Protein AF-A0A0U4Z4Y1-F1 (afdb_monomer_lite)

Structure (mmCIF, N/CA/C/O backbone):
data_AF-A0A0U4Z4Y1-F1
#
_entry.id   AF-A0A0U4Z4Y1-F1
#
loop_
_atom_site.group_PDB
_atom_site.id
_atom_site.type_symbol
_atom_site.label_atom_id
_atom_site.label_alt_id
_atom_site.label_comp_id
_atom_site.label_asym_id
_atom_site.label_entity_id
_atom_site.label_seq_id
_atom_site.pdbx_PDB_ins_code
_atom_site.Cartn_x
_atom_site.Cartn_y
_atom_site.Cartn_z
_atom_site.occupancy
_atom_site.B_iso_or_equiv
_atom_site.auth_seq_id
_atom_site.auth_comp_id
_atom_site.auth_asym_id
_atom_site.auth_atom_id
_atom_site.pdbx_PDB_model_num
ATOM 1 N N . MET A 1 1 ? 11.470 3.583 8.907 1.00 67.00 1 MET A N 1
ATOM 2 C CA . MET A 1 1 ? 12.417 2.975 7.938 1.00 67.00 1 MET A CA 1
ATOM 3 C C . MET A 1 1 ? 12.143 3.386 6.483 1.00 67.00 1 MET A C 1
ATOM 5 O O . MET A 1 1 ? 12.261 2.577 5.575 1.00 67.00 1 MET A O 1
ATOM 9 N N . HIS A 1 2 ? 11.847 4.667 6.233 1.00 86.62 2 HIS A N 1
ATOM 10 C CA . HIS A 1 2 ? 11.497 5.153 4.890 1.00 86.62 2 HIS A CA 1
ATOM 11 C C . HIS A 1 2 ? 12.720 5.442 4.003 1.00 86.62 2 HIS A C 1
ATOM 13 O O . HIS A 1 2 ? 12.710 5.101 2.823 1.00 86.62 2 HIS A O 1
ATOM 19 N N . CYS A 1 3 ? 13.792 6.021 4.559 1.00 92.19 3 CYS A N 1
ATOM 20 C CA . CYS A 1 3 ? 14.965 6.429 3.775 1.00 92.19 3 CYS A CA 1
ATOM 21 C C . CYS A 1 3 ? 15.717 5.241 3.158 1.00 92.19 3 CYS A C 1
ATOM 23 O O . CYS A 1 3 ? 16.093 5.298 1.992 1.00 92.19 3 CYS A O 1
ATOM 25 N N . SER A 1 4 ? 15.898 4.148 3.907 1.00 95.56 4 SER A N 1
ATOM 26 C CA . SER A 1 4 ? 16.560 2.945 3.386 1.00 95.56 4 SER A CA 1
ATOM 27 C C . SER A 1 4 ? 15.753 2.292 2.262 1.00 95.56 4 SER A C 1
ATOM 29 O O . SER A 1 4 ? 16.326 1.911 1.246 1.00 95.56 4 SER A O 1
ATOM 31 N N . HIS A 1 5 ? 14.424 2.239 2.397 1.00 93.56 5 HIS A N 1
ATOM 32 C CA . HIS A 1 5 ? 13.539 1.757 1.334 1.00 93.56 5 HIS A CA 1
ATOM 33 C C . HIS A 1 5 ? 13.597 2.644 0.085 1.00 93.56 5 HIS A C 1
ATOM 35 O O . HIS A 1 5 ? 13.631 2.127 -1.025 1.00 93.56 5 HIS A O 1
ATOM 41 N N . HIS A 1 6 ? 13.661 3.970 0.247 1.00 93.81 6 HIS A N 1
ATOM 42 C CA . HIS A 1 6 ? 13.826 4.893 -0.877 1.00 93.81 6 HIS A CA 1
ATOM 43 C C . HIS A 1 6 ? 15.105 4.604 -1.675 1.00 93.81 6 HIS A C 1
ATOM 45 O O . HIS A 1 6 ? 15.040 4.484 -2.896 1.00 93.81 6 HIS A O 1
ATOM 51 N N . VAL A 1 7 ? 16.249 4.463 -0.992 1.00 95.88 7 VAL A N 1
ATOM 52 C CA . VAL A 1 7 ? 17.525 4.129 -1.648 1.00 95.88 7 VAL A CA 1
ATOM 53 C C . VAL A 1 7 ? 17.408 2.793 -2.375 1.00 95.88 7 VAL A C 1
ATOM 55 O O . VAL A 1 7 ? 17.659 2.735 -3.572 1.00 95.88 7 VAL A O 1
ATOM 58 N N . PHE A 1 8 ? 16.935 1.748 -1.694 1.00 96.31 8 PHE A N 1
ATOM 59 C CA . PHE A 1 8 ? 16.784 0.420 -2.290 1.00 96.31 8 PHE A CA 1
ATOM 60 C C . PHE A 1 8 ? 15.926 0.427 -3.567 1.00 96.31 8 PHE A C 1
ATOM 62 O O . PHE A 1 8 ? 16.313 -0.148 -4.586 1.00 96.31 8 PHE A O 1
ATOM 69 N N . CYS A 1 9 ? 14.775 1.103 -3.541 1.00 95.75 9 CYS A N 1
ATOM 70 C CA . CYS A 1 9 ? 13.900 1.193 -4.704 1.00 95.75 9 CYS A CA 1
ATOM 71 C C . CYS A 1 9 ? 14.528 1.978 -5.864 1.00 95.75 9 CYS A C 1
ATOM 73 O O . CYS A 1 9 ? 14.357 1.579 -7.014 1.00 95.75 9 CYS A O 1
ATOM 75 N N . ASN A 1 10 ? 15.261 3.060 -5.580 1.00 95.94 10 ASN A N 1
ATOM 76 C CA . ASN A 1 10 ? 15.948 3.830 -6.617 1.00 95.94 10 ASN A CA 1
ATOM 77 C C . ASN A 1 10 ? 17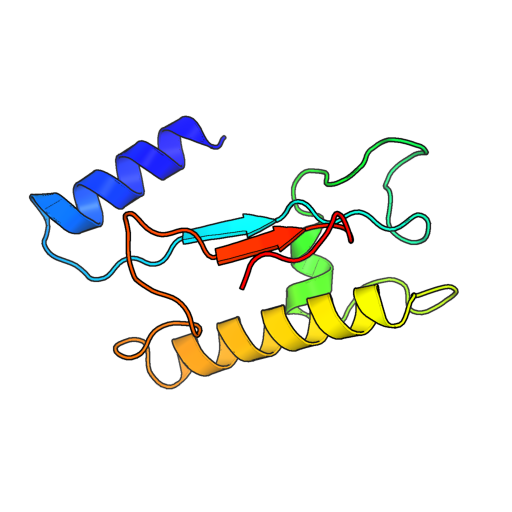.076 3.021 -7.265 1.00 95.94 10 ASN A C 1
ATOM 79 O O . ASN A 1 10 ? 17.150 2.985 -8.489 1.00 95.94 10 ASN A O 1
ATOM 83 N N . GLU A 1 11 ? 17.901 2.328 -6.479 1.00 97.56 11 GLU A N 1
ATOM 84 C CA . GLU A 1 11 ? 18.952 1.447 -7.010 1.00 97.56 11 GLU A CA 1
ATOM 85 C C . GLU A 1 11 ? 18.339 0.338 -7.883 1.00 97.56 11 GLU A C 1
ATOM 87 O O . GLU A 1 11 ? 18.756 0.107 -9.018 1.00 97.56 11 GLU A O 1
ATOM 92 N N . THR A 1 12 ? 17.258 -0.288 -7.415 1.00 97.25 12 THR A N 1
ATOM 93 C CA . THR A 1 12 ? 16.555 -1.330 -8.180 1.00 97.25 12 THR A CA 1
ATOM 94 C C . THR A 1 12 ? 15.994 -0.791 -9.503 1.00 97.25 12 THR A C 1
ATOM 96 O O . THR A 1 12 ? 16.094 -1.459 -10.533 1.00 97.25 12 THR A O 1
ATOM 99 N N . ARG A 1 13 ? 15.448 0.433 -9.509 1.00 96.12 13 ARG A N 1
ATOM 100 C CA . ARG A 1 13 ? 14.853 1.040 -10.707 1.00 96.12 13 ARG A CA 1
ATOM 101 C C . ARG A 1 13 ? 15.879 1.573 -11.704 1.00 96.12 13 ARG A C 1
ATOM 103 O O . ARG A 1 13 ? 15.713 1.365 -12.907 1.00 96.12 13 ARG A O 1
ATOM 110 N N . TYR A 1 14 ? 16.872 2.318 -11.226 1.00 96.75 14 TYR A N 1
ATOM 111 C CA . TYR A 1 14 ? 17.781 3.095 -12.071 1.00 96.75 14 TYR A CA 1
ATOM 112 C C . TYR A 1 14 ? 19.109 2.390 -12.340 1.00 96.75 14 TYR A C 1
ATOM 114 O O . TYR A 1 14 ? 19.695 2.628 -13.391 1.00 96.75 14 TYR A O 1
ATOM 122 N N . VAL A 1 15 ? 19.565 1.518 -11.435 1.00 97.50 15 VAL A N 1
ATOM 123 C CA . VAL A 1 15 ? 20.819 0.770 -11.612 1.00 97.50 15 VAL A CA 1
ATOM 124 C C . VAL A 1 15 ? 20.557 -0.620 -12.179 1.00 97.50 15 VAL A C 1
ATOM 126 O O . VAL A 1 15 ? 21.219 -1.013 -13.135 1.00 97.50 15 VAL A O 1
ATOM 129 N N . LEU A 1 16 ? 19.575 -1.355 -11.646 1.00 97.50 16 LEU A N 1
ATOM 130 C CA . LEU A 1 16 ? 19.253 -2.702 -12.147 1.00 97.50 16 LEU A CA 1
ATOM 131 C C . LEU A 1 16 ? 18.272 -2.692 -13.329 1.00 97.50 16 LEU A C 1
ATOM 133 O O . LEU A 1 16 ? 18.187 -3.673 -14.060 1.00 97.50 16 LEU A O 1
ATOM 137 N N . GLY A 1 17 ? 17.544 -1.591 -13.533 1.00 96.06 17 GLY A N 1
ATOM 138 C CA . GLY A 1 17 ? 16.576 -1.457 -14.624 1.00 96.06 17 GLY A CA 1
ATOM 139 C C . GLY A 1 17 ? 15.262 -2.211 -14.398 1.00 96.06 17 GLY A C 1
ATOM 140 O O . GLY A 1 17 ? 14.464 -2.330 -15.328 1.00 96.06 17 GLY A O 1
ATOM 141 N N . ASN A 1 18 ? 15.007 -2.698 -13.180 1.00 96.19 18 ASN A N 1
ATOM 142 C CA . ASN A 1 18 ? 13.790 -3.440 -12.870 1.00 96.19 18 ASN A CA 1
ATOM 143 C C . ASN A 1 18 ? 12.616 -2.480 -12.614 1.00 96.19 18 ASN A C 1
ATOM 145 O O . ASN A 1 18 ? 12.803 -1.436 -11.981 1.00 96.19 18 ASN A O 1
ATOM 149 N N . PRO A 1 19 ? 11.389 -2.829 -13.035 1.00 96.62 19 PRO A N 1
ATOM 150 C CA . PRO A 1 19 ? 10.197 -2.097 -12.634 1.00 96.62 19 PRO A CA 1
ATOM 151 C C . PRO A 1 19 ? 10.010 -2.120 -11.114 1.00 96.62 19 PRO A C 1
ATOM 153 O O . PRO A 1 19 ? 10.112 -3.170 -10.479 1.00 96.62 19 PRO A O 1
ATOM 156 N N . VAL A 1 20 ? 9.736 -0.955 -10.527 1.00 97.00 20 VAL A N 1
ATOM 157 C CA . VAL A 1 20 ? 9.511 -0.808 -9.083 1.00 97.00 20 VAL A CA 1
ATOM 158 C C . VAL A 1 20 ? 8.318 0.098 -8.858 1.00 97.00 20 VAL A C 1
ATOM 160 O O . VAL A 1 20 ? 8.250 1.182 -9.431 1.00 97.00 20 VAL A O 1
ATOM 163 N N . TRP A 1 21 ? 7.430 -0.310 -7.958 1.00 97.19 21 TRP A N 1
ATOM 164 C CA . TRP A 1 21 ? 6.309 0.494 -7.491 1.00 97.19 21 TRP A CA 1
ATOM 165 C C . TRP A 1 21 ? 6.430 0.701 -5.993 1.00 97.19 21 TRP A C 1
ATOM 167 O O . TRP A 1 21 ? 6.794 -0.209 -5.249 1.00 97.19 21 TRP A O 1
ATOM 177 N N . ARG A 1 22 ? 6.127 1.917 -5.547 1.00 95.81 22 ARG A N 1
ATOM 178 C CA . ARG A 1 22 ? 6.147 2.285 -4.132 1.00 95.81 22 ARG A CA 1
ATOM 179 C C . ARG A 1 22 ? 4.792 2.813 -3.720 1.00 95.81 22 ARG A C 1
ATOM 181 O O . ARG A 1 22 ? 4.136 3.496 -4.502 1.00 95.81 22 ARG A O 1
ATOM 188 N N . PHE A 1 23 ? 4.422 2.557 -2.473 1.00 95.06 23 PHE A N 1
ATOM 189 C CA . PHE A 1 23 ? 3.296 3.225 -1.841 1.00 95.06 23 PHE A CA 1
ATOM 190 C C . PHE A 1 23 ? 3.680 3.790 -0.475 1.00 95.06 23 PHE A C 1
ATOM 192 O O . PHE A 1 23 ? 4.661 3.369 0.140 1.00 95.06 23 PHE A O 1
ATOM 199 N N . LEU A 1 24 ? 2.886 4.749 -0.011 1.00 94.88 24 LEU A N 1
ATOM 200 C CA . LEU A 1 24 ? 2.907 5.285 1.339 1.00 94.88 24 LEU A CA 1
ATOM 201 C C . LEU A 1 24 ? 1.533 5.067 1.971 1.00 94.88 24 LEU A C 1
ATOM 203 O O . LEU A 1 24 ? 0.527 5.581 1.478 1.00 94.88 24 LEU A O 1
ATOM 207 N N . PHE A 1 25 ? 1.503 4.332 3.079 1.00 94.50 25 PHE A N 1
ATOM 208 C CA . PHE A 1 25 ? 0.323 4.236 3.925 1.00 94.50 25 PHE A CA 1
ATOM 209 C C . PHE A 1 25 ? 0.365 5.345 4.983 1.00 94.50 25 PHE A C 1
ATOM 211 O O . PHE A 1 25 ? 1.238 5.368 5.845 1.00 94.50 25 PHE A O 1
ATOM 218 N N . ASN A 1 26 ? -0.567 6.284 4.878 1.00 93.25 26 ASN A N 1
ATOM 219 C CA . ASN A 1 26 ? -0.739 7.454 5.737 1.00 93.25 26 ASN A CA 1
ATOM 220 C C . ASN A 1 26 ? -2.230 7.667 6.086 1.00 93.25 26 ASN A C 1
ATOM 222 O O . ASN A 1 26 ? -2.722 8.796 6.164 1.00 93.25 26 ASN A O 1
ATOM 226 N N . ALA A 1 27 ? -2.984 6.574 6.203 1.00 92.19 27 ALA A N 1
ATOM 227 C CA . ALA A 1 27 ? -4.377 6.585 6.630 1.00 92.19 27 ALA A CA 1
ATOM 228 C C . ALA A 1 27 ? -4.468 6.174 8.106 1.00 92.19 27 ALA A C 1
ATOM 230 O O . ALA A 1 27 ? -3.759 5.271 8.544 1.00 92.19 27 ALA A O 1
ATOM 231 N N . SER A 1 28 ? -5.349 6.819 8.869 1.00 92.12 28 SER A N 1
ATOM 232 C CA . SER A 1 28 ? -5.6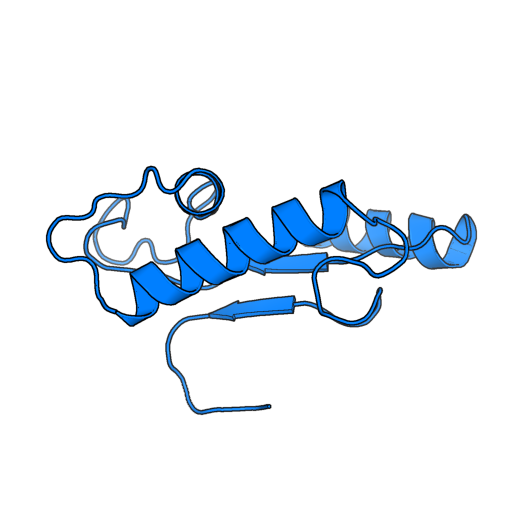38 6.458 10.256 1.00 92.12 28 SER A CA 1
ATOM 233 C C . SER A 1 28 ? -7.140 6.459 10.506 1.00 92.12 28 SER A C 1
ATOM 235 O O . SER A 1 28 ? -7.888 7.222 9.889 1.00 92.12 28 SER A O 1
ATOM 237 N N . PHE A 1 29 ? -7.582 5.575 11.399 1.00 92.50 29 PHE A N 1
ATOM 238 C CA . PHE A 1 29 ? -8.994 5.398 11.719 1.00 92.50 29 PHE A CA 1
ATOM 239 C C . PHE A 1 29 ? -9.154 5.118 13.214 1.00 92.50 29 PHE A C 1
ATOM 241 O O . PHE A 1 29 ? -8.526 4.174 13.700 1.00 92.50 29 PHE A O 1
ATOM 248 N N . PRO A 1 30 ? -10.017 5.854 13.941 1.00 92.06 30 PRO A N 1
ATOM 249 C CA . PRO A 1 30 ? -10.131 5.738 15.399 1.00 92.06 30 PRO A CA 1
ATOM 250 C C . PRO A 1 30 ? -10.403 4.322 15.925 1.00 92.06 30 PRO A C 1
ATOM 252 O O . PRO A 1 30 ? -9.983 3.972 17.021 1.00 92.06 30 PRO A O 1
ATOM 255 N N . ASN A 1 31 ? -11.096 3.484 15.152 1.00 92.94 31 ASN A N 1
ATOM 256 C CA . ASN A 1 31 ? -11.419 2.101 15.514 1.00 92.94 31 ASN A CA 1
ATOM 257 C C . ASN A 1 31 ? -10.243 1.116 15.360 1.00 92.94 31 ASN A C 1
ATOM 259 O O . ASN A 1 31 ? -10.370 -0.033 15.782 1.00 92.94 31 ASN A O 1
ATOM 263 N N . THR A 1 32 ? -9.140 1.531 14.732 1.00 92.44 32 THR A N 1
ATOM 264 C CA . THR A 1 32 ? -7.958 0.690 14.463 1.00 92.44 32 THR A CA 1
ATOM 265 C C . THR A 1 32 ? -6.644 1.334 14.897 1.00 92.44 32 THR A C 1
ATOM 267 O O . THR A 1 32 ? -5.584 0.774 14.632 1.00 92.44 32 THR A O 1
ATOM 270 N N . GLU A 1 33 ? -6.687 2.481 15.579 1.00 90.75 33 GLU A N 1
ATOM 271 C CA . GLU A 1 33 ? -5.508 3.057 16.226 1.00 90.75 33 GLU A CA 1
ATOM 272 C C . GLU A 1 33 ? -5.044 2.182 17.399 1.00 90.75 33 GLU A C 1
ATOM 274 O O . GLU A 1 33 ? -5.853 1.621 18.138 1.00 90.75 33 GLU A O 1
ATOM 279 N N . PHE A 1 34 ? -3.727 2.090 17.595 1.00 89.81 34 PHE A N 1
ATOM 280 C CA . PHE A 1 34 ? -3.145 1.332 18.706 1.00 89.81 34 PHE A CA 1
ATOM 281 C C . PHE A 1 34 ? -3.387 2.008 20.070 1.00 89.81 34 PHE A C 1
ATOM 283 O O . PHE A 1 34 ? -3.663 1.347 21.068 1.00 89.81 34 PHE A O 1
ATOM 290 N N . PHE A 1 35 ? -3.321 3.339 20.101 1.00 90.56 35 PHE A N 1
ATOM 291 C CA . PHE A 1 35 ? -3.758 4.208 21.195 1.00 90.56 35 PHE A CA 1
ATOM 292 C C . PHE A 1 35 ? -4.227 5.544 20.595 1.00 90.56 35 PHE A C 1
ATOM 294 O O . PHE A 1 35 ? -3.835 5.854 19.467 1.00 90.56 35 PHE A O 1
ATOM 301 N N . PRO A 1 36 ? -5.029 6.350 21.315 1.00 90.88 36 PRO A N 1
ATOM 302 C CA . PRO A 1 36 ? -5.531 7.618 20.790 1.00 90.88 36 PRO A CA 1
ATOM 303 C C . PRO A 1 36 ? -4.409 8.524 20.271 1.00 90.88 36 PRO A C 1
ATOM 305 O O . PRO A 1 36 ? -3.499 8.883 21.020 1.00 90.88 36 PRO A O 1
ATOM 308 N N . GLY A 1 37 ? -4.476 8.892 18.991 1.00 87.69 37 GLY A N 1
ATOM 309 C CA . GLY A 1 37 ? -3.481 9.757 18.352 1.00 87.69 37 GLY A CA 1
ATOM 310 C C . GLY A 1 37 ? -2.234 9.032 17.839 1.00 87.69 37 GLY A C 1
ATOM 311 O O . GLY A 1 37 ? -1.296 9.692 17.397 1.00 87.69 37 GLY A O 1
ATOM 312 N N . ALA A 1 38 ? -2.211 7.693 17.850 1.00 90.88 38 ALA A N 1
ATOM 313 C CA . ALA A 1 38 ? -1.142 6.912 17.224 1.00 90.88 38 ALA A CA 1
ATOM 314 C C . ALA A 1 38 ? -1.058 7.140 15.704 1.00 90.88 38 ALA A C 1
ATOM 316 O O . ALA A 1 38 ? 0.008 6.953 15.114 1.00 90.88 38 ALA A O 1
ATOM 317 N N . GLY A 1 39 ? -2.168 7.543 15.070 1.00 91.12 39 GLY A N 1
ATOM 318 C CA . GLY A 1 39 ? -2.238 7.744 13.629 1.00 91.12 39 GLY A CA 1
ATOM 319 C C . GLY A 1 39 ? -1.920 6.463 12.851 1.00 91.12 39 GLY A C 1
ATOM 320 O O . GLY A 1 39 ? -2.240 5.356 13.286 1.00 91.12 39 GLY A O 1
ATOM 321 N N . ALA A 1 40 ? -1.280 6.620 11.688 1.00 91.94 40 ALA A N 1
ATOM 322 C CA . ALA A 1 40 ? -0.750 5.503 10.913 1.00 91.94 40 ALA A CA 1
ATOM 323 C C . ALA A 1 40 ? 0.527 4.966 11.582 1.00 91.94 40 ALA A C 1
ATOM 325 O O . ALA A 1 40 ? 1.598 5.569 11.480 1.00 91.94 40 ALA A O 1
ATOM 326 N N . TYR A 1 41 ? 0.413 3.837 12.281 1.00 92.19 41 TYR A N 1
ATOM 327 C CA . TYR A 1 41 ? 1.532 3.213 12.988 1.00 92.19 41 TYR A CA 1
ATOM 328 C C . TYR A 1 41 ? 2.156 2.060 12.185 1.00 92.19 41 TYR A C 1
ATOM 330 O O . TYR A 1 41 ? 1.613 1.590 11.186 1.00 92.19 41 TYR A O 1
ATOM 338 N N . HIS A 1 42 ? 3.335 1.603 12.616 1.00 93.56 42 HIS A N 1
ATOM 339 C CA . HIS A 1 42 ? 4.067 0.531 11.940 1.00 93.56 42 HIS A CA 1
ATOM 340 C C . HIS A 1 42 ? 3.246 -0.764 11.867 1.00 93.56 42 HIS A C 1
ATOM 342 O O . HIS A 1 42 ? 2.753 -1.226 12.894 1.00 93.56 42 HIS A O 1
ATOM 348 N N . ALA A 1 43 ? 3.157 -1.356 10.670 1.00 92.81 43 ALA A N 1
ATOM 349 C CA . ALA A 1 43 ? 2.405 -2.577 10.370 1.00 92.81 43 ALA A CA 1
ATOM 350 C C . ALA A 1 43 ? 0.869 -2.438 10.433 1.00 92.81 43 ALA A C 1
ATOM 352 O O . ALA A 1 43 ? 0.152 -3.433 10.295 1.00 92.81 43 ALA A O 1
ATOM 353 N N . MET A 1 44 ? 0.337 -1.220 10.585 1.00 93.56 44 MET A N 1
ATOM 354 C CA . MET A 1 44 ? -1.106 -0.969 10.554 1.00 93.56 44 MET A CA 1
ATOM 355 C C . MET A 1 44 ? -1.738 -1.345 9.208 1.00 93.56 44 MET A C 1
ATOM 357 O O . MET A 1 44 ? -2.896 -1.742 9.165 1.00 93.56 44 MET A O 1
ATOM 361 N N . GLU A 1 45 ? -1.002 -1.237 8.109 1.00 95.00 45 GLU A N 1
ATOM 362 C CA . GLU A 1 45 ? -1.473 -1.510 6.753 1.00 95.00 45 GLU A CA 1
ATOM 363 C C . GLU A 1 45 ? -1.746 -3.007 6.502 1.00 95.00 45 GLU A C 1
ATOM 365 O O . GLU A 1 45 ? -2.535 -3.363 5.627 1.00 95.00 45 GLU A O 1
ATOM 370 N N . ILE A 1 46 ? -1.150 -3.902 7.301 1.00 96.00 46 ILE A N 1
ATOM 371 C CA . ILE A 1 46 ? -1.255 -5.359 7.123 1.00 96.00 46 ILE A CA 1
ATOM 372 C C . ILE A 1 46 ? -2.712 -5.826 7.230 1.00 96.00 46 ILE A C 1
ATOM 374 O O . ILE A 1 46 ? -3.197 -6.564 6.375 1.00 96.00 46 ILE A O 1
ATOM 378 N N . GLN A 1 47 ? -3.452 -5.354 8.234 1.00 95.19 47 GLN A N 1
ATOM 379 C CA . GLN A 1 47 ? -4.873 -5.696 8.402 1.00 95.19 47 GLN A CA 1
ATOM 380 C C . GLN A 1 47 ? -5.742 -5.249 7.213 1.00 95.19 47 GLN A C 1
ATOM 382 O O . GLN A 1 47 ?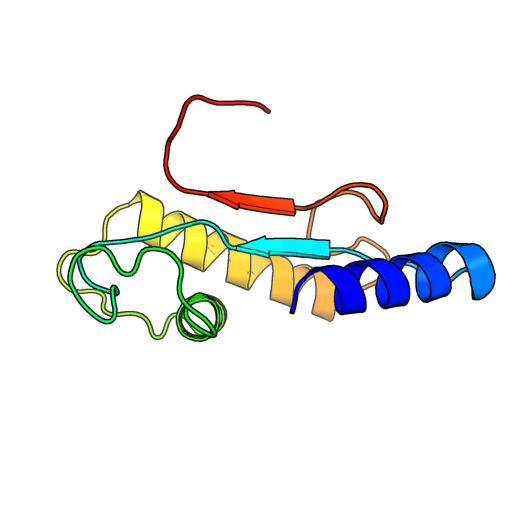 -6.773 -5.865 6.955 1.00 95.19 47 GLN A O 1
ATOM 387 N N . PHE A 1 48 ? -5.330 -4.232 6.449 1.00 95.56 48 PHE A N 1
ATOM 388 C CA . PHE A 1 48 ? -6.049 -3.792 5.250 1.00 95.56 48 PHE A CA 1
ATOM 389 C C . PHE A 1 48 ? -5.789 -4.720 4.062 1.00 95.56 48 PHE A C 1
ATOM 391 O O . PHE A 1 48 ? -6.749 -5.120 3.400 1.00 95.56 48 PHE A O 1
ATOM 398 N N . PHE A 1 49 ? -4.539 -5.159 3.861 1.00 95.94 49 PHE A N 1
ATOM 399 C CA . PHE A 1 49 ? -4.191 -6.154 2.836 1.00 95.94 49 PHE A CA 1
ATOM 400 C C . PHE A 1 49 ? -4.974 -7.464 2.973 1.00 95.94 49 PHE A C 1
ATOM 402 O O . PHE A 1 49 ? -5.282 -8.093 1.965 1.00 95.94 49 PHE A O 1
ATOM 409 N N . PHE A 1 50 ? -5.321 -7.858 4.200 1.00 95.94 50 PHE A N 1
ATOM 410 C CA . PHE A 1 50 ? -6.076 -9.086 4.471 1.00 95.94 50 PHE A CA 1
ATOM 411 C C . PHE A 1 50 ? -7.568 -8.861 4.753 1.00 95.94 50 PHE A C 1
ATOM 413 O O . PHE A 1 50 ? -8.288 -9.824 4.999 1.00 95.94 50 PHE A O 1
ATOM 420 N N . GLY A 1 51 ? -8.044 -7.612 4.771 1.00 94.62 51 GLY A N 1
ATOM 421 C CA . GLY A 1 51 ? -9.430 -7.302 5.155 1.00 94.62 51 GLY A CA 1
ATOM 422 C C . GLY A 1 51 ? -9.764 -7.674 6.604 1.00 94.62 51 GLY A C 1
ATOM 423 O O . GLY A 1 51 ? -10.930 -7.825 6.956 1.00 94.62 51 GLY A O 1
ATOM 424 N N . ALA A 1 52 ? -8.737 -7.819 7.441 1.00 95.38 52 ALA A N 1
ATOM 425 C CA . ALA A 1 52 ? -8.801 -8.309 8.813 1.00 95.38 52 ALA A CA 1
ATOM 426 C C . ALA A 1 52 ? -8.883 -7.181 9.859 1.00 95.38 52 ALA A C 1
ATOM 428 O O . ALA A 1 52 ? -8.710 -7.427 11.052 1.00 95.38 52 ALA A O 1
ATOM 429 N N . TYR A 1 53 ? -9.111 -5.937 9.431 1.00 94.06 53 TYR A N 1
ATOM 430 C CA . TYR A 1 53 ? -9.260 -4.802 10.339 1.00 94.06 53 TYR A CA 1
ATOM 431 C C . TYR A 1 53 ? -10.611 -4.832 11.070 1.00 94.06 53 TYR A C 1
ATOM 433 O O . TYR A 1 53 ? -11.582 -5.444 10.612 1.00 94.06 53 TYR A O 1
ATOM 441 N N . LYS A 1 54 ? -10.694 -4.144 12.216 1.00 93.69 54 LYS A N 1
ATOM 442 C CA . LYS A 1 54 ? -11.925 -4.065 13.016 1.00 93.69 54 LYS A CA 1
ATOM 443 C C . LYS A 1 54 ? -13.065 -3.430 12.201 1.00 93.69 54 LYS A C 1
ATOM 445 O O . LYS A 1 54 ? -13.007 -2.250 11.872 1.00 93.69 54 LYS A O 1
ATOM 450 N N . GLN A 1 55 ? -14.115 -4.201 11.909 1.00 92.56 55 GLN A N 1
ATOM 451 C CA . GLN A 1 55 ? -15.259 -3.736 11.104 1.00 92.56 55 GLN A CA 1
ATOM 452 C C . GLN A 1 55 ? -16.247 -2.868 11.894 1.00 92.56 55 GLN A C 1
ATOM 454 O O . GLN A 1 55 ? -16.930 -2.014 11.332 1.00 92.56 55 GLN A O 1
ATOM 459 N N . GLU A 1 56 ? -16.319 -3.062 13.209 1.00 95.31 56 GLU A N 1
ATOM 460 C CA . GLU A 1 56 ? -17.131 -2.220 14.081 1.00 95.31 56 GLU A CA 1
ATOM 461 C C . GLU A 1 56 ? -16.619 -0.769 14.036 1.00 95.31 56 GLU A C 1
ATOM 463 O O . GLU A 1 56 ? -15.419 -0.509 14.171 1.00 95.31 56 GLU A O 1
ATOM 468 N N . ASN A 1 57 ? -17.547 0.167 13.817 1.00 95.25 57 ASN A N 1
ATOM 469 C CA . ASN A 1 57 ? -17.290 1.595 13.607 1.00 95.25 57 ASN A CA 1
ATOM 470 C C . ASN A 1 57 ? -16.365 1.920 12.420 1.00 95.25 57 ASN A C 1
ATOM 472 O O . ASN A 1 57 ? -15.808 3.017 12.364 1.00 95.25 57 ASN A O 1
ATOM 476 N N . ALA A 1 58 ? -16.210 1.000 11.459 1.00 95.00 58 ALA A N 1
ATOM 477 C CA . ALA A 1 58 ? -15.466 1.289 10.243 1.00 95.00 58 ALA A CA 1
ATOM 478 C C . ALA A 1 58 ? -16.224 2.284 9.358 1.00 95.00 58 ALA A C 1
ATOM 480 O O . ALA A 1 58 ? -17.417 2.110 9.079 1.00 95.00 58 ALA A O 1
ATOM 481 N N . THR A 1 59 ? -15.519 3.313 8.893 1.00 94.75 59 THR A N 1
ATOM 482 C CA . THR A 1 59 ? -16.070 4.301 7.959 1.00 94.75 59 THR A CA 1
ATOM 483 C C . THR A 1 59 ? -16.113 3.734 6.540 1.00 94.75 59 THR A C 1
ATOM 485 O O . THR A 1 59 ? -15.384 2.795 6.213 1.00 94.75 59 THR A O 1
ATOM 488 N N .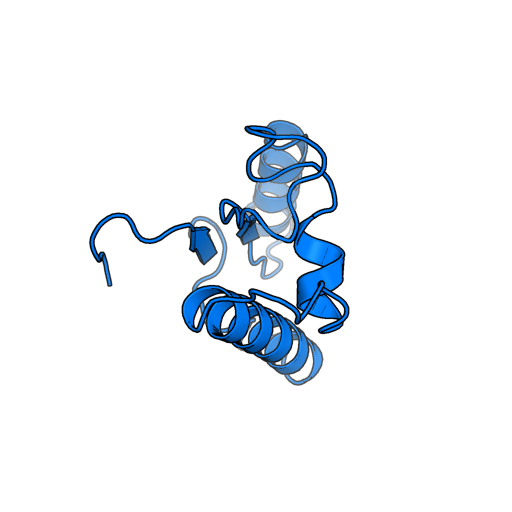 ASP A 1 60 ? -16.932 4.319 5.663 1.00 94.38 60 ASP A N 1
ATOM 489 C CA . ASP A 1 60 ? -16.919 3.952 4.237 1.00 94.38 60 ASP A CA 1
ATOM 490 C C . ASP A 1 60 ? -15.542 4.182 3.617 1.00 94.38 60 ASP A C 1
ATOM 492 O O . ASP A 1 60 ? -15.055 3.358 2.851 1.00 94.38 60 ASP A O 1
ATOM 496 N N . PHE A 1 61 ? -14.857 5.246 4.039 1.00 92.69 61 PHE A N 1
ATOM 497 C CA . PHE A 1 61 ? -13.493 5.505 3.609 1.00 92.69 61 PHE A CA 1
ATOM 498 C C . PHE A 1 61 ? -12.511 4.405 4.048 1.00 92.69 61 PHE A C 1
ATOM 500 O O . PHE A 1 61 ? -11.637 4.019 3.280 1.00 92.69 61 PHE A O 1
ATOM 507 N N . GLN A 1 62 ? -12.663 3.860 5.257 1.00 94.62 62 GLN A N 1
ATOM 508 C CA . GLN A 1 62 ? -11.838 2.743 5.720 1.00 94.62 62 GLN A CA 1
ATOM 509 C C . GLN A 1 62 ? -12.041 1.490 4.871 1.00 94.62 62 GLN A C 1
ATOM 511 O O . GLN A 1 62 ? -11.069 0.818 4.518 1.00 94.62 62 GLN A O 1
ATOM 516 N N . ARG A 1 63 ? -13.303 1.195 4.533 1.00 95.06 63 ARG A N 1
ATOM 517 C CA . ARG A 1 63 ? -13.662 0.092 3.637 1.00 95.06 63 ARG A CA 1
ATOM 518 C C . ARG A 1 63 ? -13.052 0.284 2.252 1.00 95.06 63 ARG A C 1
ATOM 520 O O . ARG A 1 63 ? -12.456 -0.654 1.731 1.00 95.06 63 ARG A O 1
ATOM 527 N N . GLU A 1 64 ? -13.129 1.497 1.711 1.00 94.56 64 GLU A N 1
ATOM 528 C CA . GLU A 1 64 ? -12.540 1.846 0.417 1.00 94.56 64 GLU A CA 1
ATOM 529 C C . GLU A 1 64 ? -11.018 1.657 0.421 1.00 94.56 64 GLU A C 1
ATOM 531 O O . GLU A 1 64 ? -10.482 0.987 -0.455 1.00 94.56 64 GLU A O 1
ATOM 536 N N . VAL A 1 65 ? -10.310 2.155 1.444 1.00 94.62 65 VAL A N 1
ATOM 537 C CA . VAL A 1 65 ? -8.855 1.947 1.572 1.00 94.62 65 VAL A CA 1
ATOM 538 C C . VAL A 1 65 ? -8.512 0.458 1.594 1.00 94.62 65 VAL A C 1
ATOM 540 O O . VAL A 1 65 ? -7.612 0.031 0.872 1.00 94.62 65 VAL A O 1
ATOM 543 N N . GLY A 1 66 ? -9.243 -0.342 2.378 1.00 95.00 66 GLY A N 1
ATOM 544 C CA . GLY A 1 66 ? -9.055 -1.793 2.420 1.00 95.00 66 GLY A CA 1
ATOM 545 C C . GLY A 1 66 ? -9.259 -2.449 1.055 1.00 95.00 66 GLY A C 1
ATOM 546 O O . GLY A 1 66 ? -8.418 -3.234 0.618 1.00 95.00 66 GLY A O 1
ATOM 547 N N . TRP A 1 67 ? -10.334 -2.084 0.356 1.00 95.94 67 TRP A N 1
ATOM 548 C CA . TRP A 1 67 ? -10.640 -2.609 -0.971 1.00 95.94 67 TRP A CA 1
ATOM 549 C C . TRP A 1 67 ? -9.580 -2.225 -2.012 1.00 95.94 67 TRP A C 1
ATOM 551 O O . TRP A 1 67 ? -9.081 -3.102 -2.720 1.00 95.94 67 TRP A O 1
ATOM 561 N N . VAL A 1 68 ? -9.168 -0.953 -2.073 1.00 95.81 68 VAL A N 1
ATOM 562 C CA . VAL A 1 68 ? -8.140 -0.487 -3.020 1.00 95.81 68 VAL A CA 1
ATOM 563 C C . VAL A 1 68 ? -6.800 -1.172 -2.748 1.00 95.81 68 VAL A C 1
ATOM 565 O O . VAL A 1 68 ? -6.137 -1.593 -3.692 1.00 95.81 68 VAL A O 1
ATOM 568 N N . MET A 1 69 ? -6.401 -1.344 -1.483 1.00 96.44 69 MET A N 1
ATOM 569 C CA . MET A 1 69 ? -5.157 -2.043 -1.135 1.00 96.44 69 MET A CA 1
ATOM 570 C C . MET A 1 69 ? -5.170 -3.517 -1.551 1.00 96.44 69 MET A C 1
ATOM 572 O O . MET A 1 69 ? -4.188 -4.015 -2.107 1.00 96.44 69 MET A O 1
ATOM 576 N N . GLN A 1 70 ? -6.281 -4.217 -1.313 1.00 97.31 70 GLN A N 1
ATOM 577 C CA . GLN A 1 70 ? -6.451 -5.607 -1.744 1.00 97.31 70 GLN A CA 1
ATOM 578 C C . GLN A 1 70 ? -6.423 -5.719 -3.265 1.00 97.31 70 GLN A C 1
ATOM 580 O O . GLN A 1 70 ? -5.704 -6.558 -3.805 1.00 97.31 70 GLN A O 1
ATOM 585 N N . LYS A 1 71 ? -7.157 -4.843 -3.957 1.00 96.50 71 LYS A N 1
ATOM 586 C CA . LYS A 1 71 ? -7.174 -4.787 -5.417 1.00 96.50 71 LYS A CA 1
ATOM 587 C C . LYS A 1 71 ? -5.775 -4.535 -5.978 1.00 96.50 71 LYS A C 1
ATOM 589 O O . LYS A 1 71 ? -5.337 -5.296 -6.827 1.00 96.50 71 LYS A O 1
ATOM 594 N N . ALA A 1 72 ? -5.054 -3.543 -5.460 1.00 96.50 72 ALA A N 1
ATOM 595 C CA . ALA A 1 72 ? -3.687 -3.224 -5.866 1.00 96.50 72 ALA A CA 1
ATOM 596 C C . ALA A 1 72 ? -2.730 -4.418 -5.699 1.00 96.50 72 ALA A C 1
ATOM 598 O O . ALA A 1 72 ? -1.935 -4.712 -6.592 1.00 96.50 72 ALA A O 1
ATOM 599 N N . CYS A 1 73 ? -2.835 -5.137 -4.576 1.00 96.12 73 CYS A N 1
ATOM 600 C CA . CYS A 1 73 ? -2.051 -6.346 -4.322 1.00 96.12 73 CYS A CA 1
ATOM 601 C C . CYS A 1 73 ? -2.380 -7.460 -5.330 1.00 96.12 73 CYS A C 1
ATOM 603 O O . CYS A 1 73 ? -1.480 -8.059 -5.916 1.00 96.12 73 CYS A O 1
ATOM 605 N N . VAL A 1 74 ? -3.671 -7.712 -5.569 1.00 97.31 74 VAL A N 1
ATOM 606 C CA . VAL A 1 74 ? -4.136 -8.750 -6.498 1.00 97.31 74 VAL A CA 1
ATOM 607 C C . VAL A 1 74 ? -3.783 -8.417 -7.946 1.00 97.31 74 VAL A C 1
ATOM 609 O O . VAL A 1 74 ? -3.365 -9.310 -8.680 1.00 97.31 74 VAL A O 1
ATOM 612 N N . ASP A 1 75 ? -3.937 -7.164 -8.363 1.00 96.69 75 ASP A N 1
ATOM 613 C CA . ASP A 1 75 ? -3.608 -6.718 -9.717 1.00 96.69 75 ASP A CA 1
ATOM 614 C C . ASP A 1 75 ? -2.110 -6.893 -9.983 1.00 96.69 75 ASP A C 1
ATOM 616 O O . ASP A 1 75 ? -1.738 -7.512 -10.978 1.00 96.69 75 ASP A O 1
ATOM 620 N N . PHE A 1 76 ? -1.261 -6.482 -9.035 1.00 97.12 76 PHE A N 1
ATOM 621 C CA . PHE A 1 76 ? 0.183 -6.695 -9.124 1.00 97.12 76 PHE A CA 1
ATOM 622 C C . PHE A 1 76 ? 0.564 -8.181 -9.156 1.00 97.12 76 PHE A C 1
ATOM 624 O O . PHE A 1 76 ? 1.426 -8.587 -9.930 1.00 97.12 76 PHE A O 1
ATOM 631 N N . ALA A 1 77 ? -0.074 -9.010 -8.325 1.00 97.50 77 ALA A N 1
ATOM 632 C CA . ALA A 1 77 ? 0.202 -10.444 -8.288 1.00 97.50 77 ALA A CA 1
ATOM 633 C C . ALA A 1 77 ? -0.216 -11.164 -9.583 1.00 97.50 77 ALA A C 1
ATOM 635 O O . ALA A 1 77 ? 0.425 -12.138 -9.973 1.00 97.50 77 ALA A O 1
ATOM 636 N N . LYS A 1 78 ? -1.290 -10.706 -10.240 1.00 97.81 78 LYS A N 1
ATOM 637 C CA . LYS A 1 78 ? -1.777 -11.266 -11.510 1.00 97.81 78 LYS A CA 1
ATOM 638 C C . LYS A 1 78 ? -0.941 -10.822 -12.701 1.00 97.81 78 LYS A C 1
ATOM 640 O O . LYS A 1 78 ? -0.653 -11.641 -13.569 1.00 97.81 78 LYS A O 1
ATOM 645 N N . ASP A 1 79 ? -0.593 -9.541 -12.751 1.00 96.81 79 ASP A N 1
ATOM 646 C CA . ASP A 1 79 ? 0.209 -8.956 -13.817 1.00 96.81 79 ASP A CA 1
ATOM 647 C C . ASP A 1 79 ? 1.192 -7.927 -13.237 1.00 96.81 79 ASP A C 1
ATOM 649 O O . ASP A 1 79 ? 0.898 -6.728 -13.157 1.00 96.81 79 ASP A O 1
ATOM 653 N N . PRO A 1 80 ? 2.399 -8.373 -12.854 1.00 94.88 80 PRO A N 1
ATOM 654 C CA . PRO A 1 80 ? 3.385 -7.485 -12.264 1.00 94.88 80 PRO A CA 1
ATOM 655 C C . PRO A 1 80 ? 3.953 -6.485 -13.276 1.00 94.88 80 PRO A C 1
ATOM 6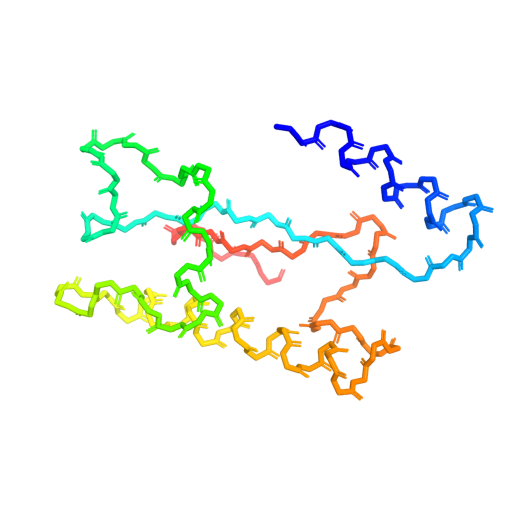57 O O . PRO A 1 80 ? 4.649 -5.567 -12.860 1.00 94.88 80 PRO A O 1
ATOM 660 N N . THR A 1 81 ? 3.692 -6.627 -14.584 1.00 94.50 81 THR A N 1
ATOM 661 C CA . THR A 1 81 ? 4.184 -5.679 -15.598 1.00 94.50 81 THR A CA 1
ATOM 662 C C . THR A 1 81 ? 3.335 -4.412 -15.658 1.00 94.50 81 THR A C 1
ATOM 664 O O . THR A 1 81 ? 3.876 -3.319 -15.832 1.00 94.50 81 THR A O 1
ATOM 667 N N . GLN A 1 82 ? 2.027 -4.553 -15.429 1.00 94.06 82 GLN A N 1
ATOM 668 C CA . GLN A 1 82 ? 1.071 -3.443 -15.383 1.00 94.06 82 GLN A CA 1
ATOM 669 C C . GLN A 1 82 ? 1.065 -2.725 -14.032 1.00 94.06 82 GLN A C 1
ATOM 671 O O . GLN A 1 82 ? 0.632 -1.576 -13.929 1.00 94.06 82 GLN A O 1
ATOM 676 N N . GLY A 1 83 ? 1.600 -3.375 -13.001 1.00 95.12 83 GLY A N 1
ATOM 677 C CA . GLY A 1 83 ? 1.734 -2.784 -11.685 1.00 95.12 83 GLY A CA 1
ATOM 678 C C . GLY A 1 83 ? 0.425 -2.782 -10.881 1.00 95.12 83 GLY A C 1
ATOM 679 O O . GLY A 1 83 ? -0.596 -3.321 -11.299 1.00 95.12 83 GLY A O 1
ATOM 680 N N . PRO A 1 84 ? 0.435 -2.146 -9.704 1.00 96.38 84 PRO A N 1
ATOM 681 C CA . PRO A 1 84 ? -0.685 -2.129 -8.763 1.00 96.38 84 PRO A CA 1
ATOM 682 C C . PRO A 1 84 ? -1.741 -1.039 -9.049 1.00 96.38 84 PRO A C 1
ATOM 684 O O . PRO A 1 84 ? -2.602 -0.786 -8.208 1.00 96.38 84 PRO A O 1
ATOM 687 N N . GLY A 1 85 ? -1.677 -0.365 -10.206 1.00 94.50 85 GLY A N 1
ATOM 688 C CA . GLY A 1 85 ? -2.616 0.702 -10.590 1.00 94.50 85 GLY A CA 1
ATOM 689 C C . GLY A 1 85 ? -2.087 2.137 -10.468 1.00 94.50 85 GLY A C 1
ATOM 690 O O . GLY A 1 85 ? -2.864 3.079 -10.593 1.00 94.50 85 GLY A O 1
ATOM 691 N N . TRP A 1 86 ? -0.782 2.325 -10.253 1.00 95.12 86 TRP A N 1
ATOM 692 C CA . TRP A 1 86 ? -0.106 3.626 -10.343 1.00 95.12 86 TRP A CA 1
ATOM 693 C C . TRP A 1 86 ? 1.251 3.498 -11.048 1.00 95.12 86 TRP A C 1
ATOM 695 O O . TRP A 1 86 ? 1.727 2.392 -11.318 1.00 95.12 86 TRP A O 1
ATOM 705 N N . ALA A 1 87 ? 1.865 4.639 -11.370 1.00 95.56 87 ALA A N 1
ATOM 706 C CA . ALA A 1 87 ? 3.153 4.701 -12.055 1.00 95.56 87 ALA A CA 1
ATOM 707 C C . ALA A 1 87 ? 4.311 4.133 -11.207 1.00 95.56 87 ALA A C 1
ATOM 709 O O . ALA A 1 87 ? 4.230 4.029 -9.983 1.00 95.56 87 ALA A O 1
ATOM 710 N N . GLN A 1 88 ? 5.386 3.723 -11.882 1.00 95.88 88 GLN A N 1
ATOM 711 C CA . GLN A 1 88 ? 6.604 3.221 -11.236 1.00 95.88 88 GLN A CA 1
ATOM 712 C C . GLN A 1 88 ? 7.334 4.338 -10.474 1.00 95.88 88 GLN A C 1
ATOM 714 O O . GLN A 1 88 ? 6.958 5.494 -10.542 1.00 95.88 88 GLN A O 1
ATOM 719 N N . VAL A 1 89 ? 8.420 4.016 -9.773 1.00 94.56 89 VAL A N 1
ATOM 720 C CA . VAL A 1 89 ? 9.349 5.028 -9.236 1.00 94.56 89 VAL A CA 1
ATOM 721 C C . VAL A 1 89 ? 9.780 5.991 -10.364 1.00 94.56 89 VAL A C 1
ATOM 723 O O . VAL A 1 89 ? 10.204 5.503 -11.420 1.00 94.56 89 VAL A O 1
ATOM 726 N N . PRO A 1 90 ? 9.713 7.325 -10.159 1.00 94.00 90 PRO A N 1
ATOM 727 C CA . PRO A 1 90 ? 9.685 8.032 -8.869 1.00 94.00 90 PRO A CA 1
ATOM 728 C C . PRO A 1 90 ? 8.305 8.265 -8.237 1.00 94.00 90 PRO A C 1
ATOM 730 O O . PRO A 1 90 ? 8.254 8.721 -7.091 1.00 94.00 90 PRO A O 1
ATOM 733 N N . GLU A 1 91 ? 7.207 7.955 -8.920 1.00 94.25 91 GLU A N 1
ATOM 734 C CA . GLU A 1 91 ? 5.861 8.149 -8.389 1.00 94.25 91 GLU A CA 1
ATOM 735 C C . GLU A 1 91 ? 5.558 7.215 -7.200 1.00 94.25 91 GLU A C 1
ATOM 737 O O . GLU A 1 91 ? 6.118 6.123 -7.045 1.00 94.25 91 GLU A O 1
ATOM 742 N N . ILE A 1 92 ? 4.671 7.670 -6.308 1.00 93.69 92 ILE A N 1
ATOM 743 C CA . ILE A 1 92 ? 4.295 6.957 -5.082 1.00 93.69 92 ILE A CA 1
ATOM 744 C C . ILE A 1 92 ? 2.770 6.903 -4.995 1.00 93.69 92 ILE A C 1
ATOM 746 O O . ILE A 1 92 ? 2.118 7.945 -4.972 1.00 93.69 92 ILE A O 1
ATOM 750 N N . GLY A 1 93 ? 2.205 5.699 -4.888 1.00 94.00 93 GLY A N 1
ATOM 751 C CA . GLY A 1 93 ? 0.796 5.522 -4.532 1.00 94.00 93 GLY A CA 1
ATOM 752 C C . GLY A 1 93 ? 0.557 5.935 -3.078 1.00 94.00 93 GLY A C 1
ATOM 753 O O . GLY A 1 93 ? 1.322 5.553 -2.195 1.00 94.00 93 GLY A O 1
ATOM 754 N N . VAL A 1 94 ? -0.475 6.726 -2.788 1.00 93.88 94 VAL A N 1
ATOM 755 C CA . VAL A 1 94 ? -0.699 7.254 -1.431 1.00 93.88 94 VAL A CA 1
ATOM 756 C C . VAL A 1 94 ? -2.071 6.845 -0.908 1.00 93.88 94 VAL A C 1
ATOM 758 O O . VAL A 1 94 ? -3.094 7.285 -1.422 1.00 93.88 94 VAL A O 1
ATOM 761 N N . PHE A 1 95 ? -2.085 6.077 0.181 1.00 92.56 95 PHE A N 1
ATOM 762 C CA . PHE A 1 95 ? -3.290 5.797 0.962 1.00 92.56 95 PHE A CA 1
ATOM 763 C C . PHE A 1 95 ? -3.340 6.785 2.126 1.00 92.56 95 PHE A C 1
ATOM 765 O O . PHE A 1 95 ? -2.586 6.628 3.080 1.00 92.56 95 PHE A O 1
ATOM 772 N N . ARG A 1 96 ? -4.164 7.833 2.065 1.00 82.50 96 ARG A N 1
ATOM 773 C CA . ARG A 1 96 ? -4.182 8.904 3.082 1.00 82.50 96 ARG A CA 1
ATOM 774 C C . ARG A 1 96 ? -5.579 9.207 3.587 1.00 82.50 96 ARG A C 1
ATOM 776 O O . ARG A 1 96 ? -6.529 9.041 2.841 1.00 82.50 96 ARG A O 1
ATOM 783 N N . VAL A 1 97 ? -5.688 9.738 4.804 1.00 63.69 97 VAL A N 1
ATOM 784 C CA . VAL A 1 97 ? -6.938 10.336 5.311 1.00 63.69 97 VAL A CA 1
ATOM 785 C C . VAL A 1 97 ? -7.493 11.402 4.356 1.00 63.69 97 VAL A C 1
ATOM 787 O O . VAL A 1 97 ? -6.721 12.060 3.654 1.00 63.69 97 VAL A O 1
ATOM 790 N N . TRP A 1 98 ? 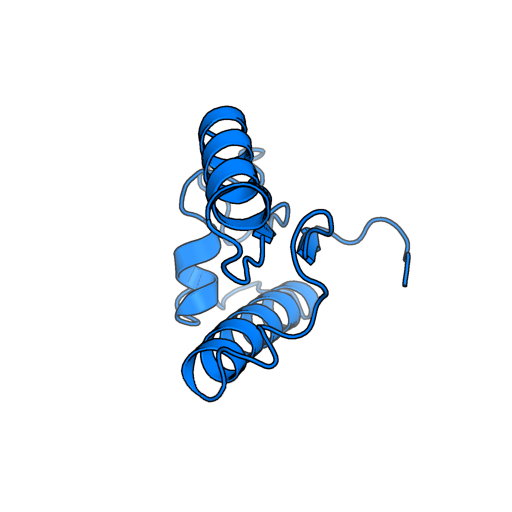-8.822 11.590 4.340 1.00 47.03 98 TRP A N 1
ATOM 791 C CA . TRP A 1 98 ? -9.479 12.676 3.601 1.00 47.03 98 TRP A CA 1
ATOM 792 C C . TRP A 1 98 ? -8.904 14.027 4.036 1.00 47.03 98 TRP A C 1
ATOM 794 O O . TRP A 1 98 ? -9.330 14.634 5.011 1.00 47.03 98 TRP A O 1
ATOM 804 N N . SER A 1 99 ? -7.933 14.508 3.278 1.00 36.31 99 SER A N 1
ATOM 805 C CA . SER A 1 99 ? -7.605 15.914 3.166 1.00 36.31 99 SER A CA 1
ATOM 806 C C . SER A 1 99 ? -7.602 16.178 1.672 1.00 36.31 99 SER A C 1
ATOM 808 O O . SER A 1 99 ? -6.860 15.512 0.944 1.00 36.31 99 SER A O 1
ATOM 810 N N . TYR A 1 100 ? -8.563 17.007 1.258 1.00 31.22 100 TYR A N 1
ATOM 811 C CA . TYR A 1 100 ? -8.873 17.520 -0.077 1.00 31.22 100 TYR A CA 1
ATOM 812 C C . TYR A 1 100 ? -8.141 16.862 -1.260 1.00 31.22 100 TYR A C 1
ATOM 814 O O . TYR A 1 100 ? -6.914 16.851 -1.341 1.00 31.22 100 TYR A O 1
ATOM 822 N N . ALA A 1 101 ? -8.949 16.327 -2.177 1.00 32.66 101 ALA A N 1
ATOM 823 C CA . ALA A 1 101 ? -8.598 15.808 -3.494 1.00 32.66 101 ALA A CA 1
ATOM 824 C C . ALA A 1 101 ? -7.270 16.327 -4.062 1.00 32.66 101 ALA A C 1
ATOM 826 O O . ALA A 1 101 ? -7.077 17.534 -4.165 1.00 32.66 101 ALA A O 1
ATOM 827 N N . VAL A 1 102 ? -6.420 15.417 -4.533 1.00 30.73 102 VAL A N 1
ATOM 828 C CA . VAL A 1 102 ? -5.712 15.653 -5.793 1.00 30.73 102 VAL A CA 1
ATOM 829 C C . VAL A 1 102 ? -5.713 14.328 -6.545 1.00 30.73 102 VAL A C 1
ATOM 831 O O . VAL A 1 102 ? -5.269 13.314 -6.003 1.00 30.73 102 VAL A O 1
ATOM 834 N N . CYS A 1 103 ? -6.338 14.383 -7.717 1.00 33.16 103 CYS A N 1
ATOM 835 C CA . CYS A 1 103 ? -6.365 13.379 -8.768 1.00 33.16 103 CYS A CA 1
ATOM 836 C C . CYS A 1 103 ? -4.960 13.029 -9.268 1.00 33.16 103 CYS A C 1
ATOM 838 O O . CYS A 1 103 ? -4.065 13.898 -9.156 1.00 33.16 103 CYS A O 1
#

Sequence (103 aa):
MHCSHHVFCNETRYVLGNPVWRFLFNASFPNTEFFPGAGAYHAMEIQFFFGAYKQENATDFQREVGWVMQKACVDFAKDPTQGPGWAQVPEIGVFRVWSYAVC

Organism: Aspergillus calidoustus (NCBI:txid454130)

Secondary structure (DSSP, 8-state):
-HHHHHHHHHIIIIIS-----EEEEE---TTT-SSTT--S-TTTTHHHHTT-S--TT--HHHHHHHHHHHHHHHHHHH-TTT-SSS--TT-EEEEE-S-S---

Radius of gyration: 14.81 Å; chains: 1; bounding box: 38×29×37 Å

pLDDT: mean 90.44, std 14.57, range [30.73, 97.81]

InterPro domains:
  IPR029058 Alpha/Beta hydrolase fold [G3DSA:3.40.50.1820] (1-95)
  IPR029058 Alpha/Beta hydrolase fold [SSF53474] (10-82)

Foldseek 3Di:
DVPVVVVVQCCCCPVVVDFAAAADEQAADPQQAPDPPNGDDPPSCVCLLVVNGDPVVDDPLNVVLSVLNVQLVVVCVVPVPCHSPDHTPPDYHYSHDDDDDDD